Protein AF-A0AAV6CYY2-F1 (afdb_monomer_lite)

Radius of gyration: 15.47 Å; chains: 1; bounding box: 37×32×39 Å

Sequence (104 aa):
MNFSATKRWRGVPIVSLAIRLDRSAPPSPQRAVGVVAVGNVAVGVVAVGLVAIGPVSFGLVSIGIVAAGLVAFGLVAAGLVAAGVTAVGIVVLAGLHVAGVLVL

Structure (mmCIF, N/CA/C/O backbone):
data_AF-A0AAV6CYY2-F1
#
_entry.id   AF-A0AAV6CYY2-F1
#
loop_
_atom_site.group_PDB
_atom_site.id
_atom_site.type_symbol
_atom_site.label_atom_id
_atom_site.label_alt_id
_atom_site.label_comp_id
_atom_site.label_asym_id
_atom_site.label_entity_id
_atom_site.label_seq_id
_atom_site.pdbx_PDB_ins_code
_atom_site.Cartn_x
_atom_site.Cartn_y
_atom_site.Cartn_z
_atom_site.occupancy
_atom_site.B_iso_or_equiv
_atom_site.auth_seq_id
_atom_site.auth_comp_id
_atom_site.auth_asym_id
_atom_site.auth_atom_id
_atom_site.pdbx_PDB_model_num
ATOM 1 N N . MET A 1 1 ? -15.085 15.457 18.848 1.00 28.50 1 MET A N 1
ATOM 2 C CA . MET A 1 1 ? -16.055 14.327 18.899 1.00 28.50 1 MET A CA 1
ATOM 3 C C . MET A 1 1 ? -15.347 13.016 18.562 1.00 28.50 1 MET A C 1
ATOM 5 O O . MET A 1 1 ? -14.813 12.880 17.468 1.00 28.50 1 MET A O 1
ATOM 9 N N . ASN A 1 2 ? -15.300 12.078 19.513 1.00 29.42 2 ASN A N 1
ATOM 10 C CA . ASN A 1 2 ? -14.655 10.767 19.377 1.00 29.42 2 ASN A CA 1
ATOM 11 C C . ASN A 1 2 ? -15.723 9.728 18.983 1.00 29.42 2 ASN A C 1
ATOM 13 O O . ASN A 1 2 ? -16.497 9.299 19.835 1.00 29.42 2 ASN A O 1
ATOM 17 N N . PHE A 1 3 ? -15.786 9.324 17.713 1.00 36.47 3 PHE A N 1
ATOM 18 C CA . PHE A 1 3 ? -16.651 8.217 17.292 1.00 36.47 3 PHE A CA 1
ATOM 19 C C . PHE A 1 3 ? -15.856 6.913 17.346 1.00 36.47 3 PHE A C 1
ATOM 21 O O . PHE A 1 3 ? -15.206 6.531 16.382 1.00 36.47 3 PHE A O 1
ATOM 28 N N . SER A 1 4 ? -15.896 6.234 18.494 1.00 43.69 4 SER A N 1
ATOM 29 C CA . SER A 1 4 ? -15.314 4.898 18.656 1.00 43.69 4 SER A CA 1
ATOM 30 C C . SER A 1 4 ? -16.417 3.848 18.495 1.00 43.69 4 SER A C 1
ATOM 32 O O . SER A 1 4 ? -16.942 3.306 19.466 1.00 43.69 4 SER A O 1
ATOM 34 N N . ALA A 1 5 ? -16.841 3.601 17.253 1.00 43.03 5 ALA A N 1
ATOM 35 C CA . ALA A 1 5 ? -17.839 2.577 16.946 1.00 43.03 5 ALA A CA 1
ATOM 36 C C . ALA A 1 5 ? -17.161 1.197 16.881 1.00 43.03 5 ALA A C 1
ATOM 38 O O . ALA A 1 5 ? -16.781 0.719 15.815 1.00 43.03 5 ALA A O 1
ATOM 39 N N . THR A 1 6 ? -16.973 0.554 18.037 1.00 47.81 6 THR A N 1
ATOM 40 C CA . THR A 1 6 ? -16.398 -0.799 18.098 1.00 47.81 6 THR A CA 1
ATOM 41 C C . THR A 1 6 ? -17.510 -1.835 17.930 1.00 47.81 6 THR A C 1
ATOM 43 O O . THR A 1 6 ? -18.161 -2.217 18.903 1.00 47.81 6 THR A O 1
ATOM 46 N N . LY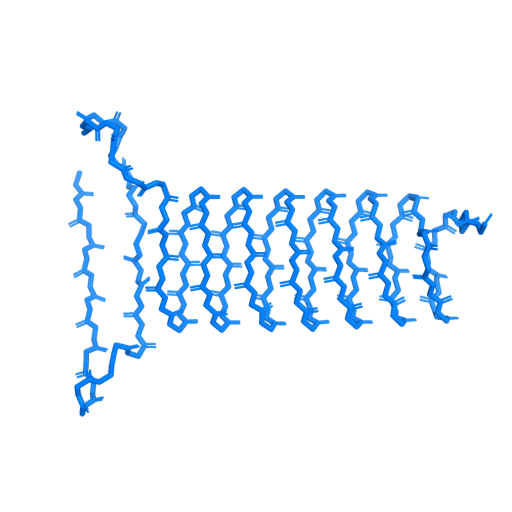S A 1 7 ? -17.736 -2.335 16.709 1.00 42.44 7 LYS A N 1
ATOM 47 C CA . LYS A 1 7 ? -18.632 -3.485 16.502 1.00 42.44 7 LYS A CA 1
ATOM 48 C C . LYS A 1 7 ? -17.856 -4.767 16.816 1.00 42.44 7 LYS A C 1
ATOM 50 O O . LYS A 1 7 ? -17.056 -5.243 16.010 1.00 42.44 7 LYS A O 1
ATOM 55 N N . ARG A 1 8 ? -18.043 -5.289 18.031 1.00 44.66 8 ARG A N 1
ATOM 56 C CA . ARG A 1 8 ? -17.469 -6.567 18.477 1.00 44.66 8 ARG A CA 1
ATOM 57 C C . ARG A 1 8 ? -18.423 -7.700 18.120 1.00 44.66 8 ARG A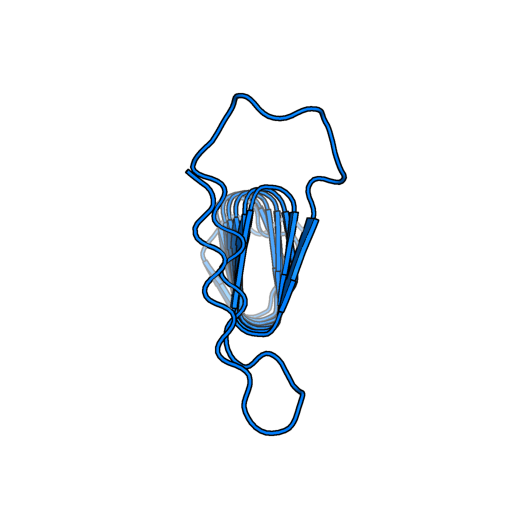 C 1
ATOM 59 O O . ARG A 1 8 ? -19.574 -7.686 18.540 1.00 44.66 8 ARG A O 1
ATOM 66 N N . TRP A 1 9 ? -17.942 -8.704 17.401 1.00 43.09 9 TRP A N 1
ATOM 67 C CA . TRP A 1 9 ? -18.629 -9.989 17.274 1.00 43.09 9 TRP A CA 1
ATOM 68 C C . TRP A 1 9 ? -17.683 -11.043 17.835 1.00 43.09 9 TRP A C 1
ATOM 70 O O . TRP A 1 9 ? -16.543 -11.156 17.392 1.00 43.09 9 TRP A O 1
ATOM 80 N N . ARG A 1 10 ? -18.130 -11.750 18.880 1.00 45.97 10 ARG A N 1
ATOM 81 C CA . ARG A 1 10 ? -17.369 -12.795 19.600 1.00 45.97 10 ARG A CA 1
ATOM 82 C C . ARG A 1 10 ? -16.055 -12.329 20.248 1.00 45.97 10 ARG A C 1
ATOM 84 O O . ARG A 1 10 ? -15.089 -13.075 20.300 1.00 45.97 10 ARG A O 1
ATOM 91 N N . GLY A 1 11 ? -16.016 -11.100 20.768 1.00 51.66 11 GLY A N 1
ATOM 92 C CA . GLY A 1 11 ? -14.863 -10.590 21.528 1.00 51.66 11 GLY A CA 1
ATOM 93 C C . GLY A 1 11 ? -13.717 -10.036 20.676 1.00 51.66 11 GLY A C 1
ATOM 94 O O . GLY A 1 11 ? -12.839 -9.369 21.217 1.00 51.66 11 GLY A O 1
ATOM 95 N N . VAL A 1 12 ? -13.775 -10.205 19.352 1.00 47.12 12 VAL A N 1
ATOM 96 C CA . VAL A 1 12 ? -12.825 -9.612 18.405 1.00 47.12 12 VAL A CA 1
ATOM 97 C C . VAL A 1 12 ? -13.434 -8.329 17.817 1.00 47.12 12 VAL A C 1
ATOM 99 O O . VAL A 1 12 ? -14.588 -8.347 17.368 1.00 47.12 12 VAL A O 1
ATOM 102 N N . PRO A 1 13 ? -12.724 -7.185 17.835 1.00 45.38 13 PRO A N 1
ATOM 103 C CA . PRO A 1 13 ? -13.184 -5.977 17.157 1.00 45.38 13 PRO A CA 1
ATOM 104 C C . PRO A 1 13 ? -13.128 -6.190 15.634 1.00 45.38 13 PRO A C 1
ATOM 106 O O . PRO A 1 13 ? -12.047 -6.234 15.056 1.00 45.38 13 PRO A O 1
ATOM 109 N N . ILE A 1 14 ? -14.289 -6.329 14.980 1.00 46.97 14 ILE A N 1
ATOM 110 C CA . ILE A 1 14 ? -14.389 -6.572 13.523 1.00 46.97 14 ILE A CA 1
ATOM 111 C C . ILE A 1 14 ? -14.116 -5.292 12.728 1.00 46.97 14 ILE A C 1
ATOM 113 O O . ILE A 1 14 ? -13.731 -5.335 11.569 1.00 46.97 14 ILE A O 1
ATOM 117 N N . VAL A 1 15 ? -14.361 -4.136 13.341 1.00 45.94 15 VAL A N 1
ATOM 118 C CA . VAL A 1 15 ? -14.190 -2.810 12.748 1.00 45.94 15 VAL A CA 1
ATOM 119 C C . VAL A 1 15 ? -13.715 -1.893 13.873 1.00 45.94 15 VAL A C 1
ATOM 121 O O . VAL A 1 15 ? -14.378 -1.801 14.907 1.00 45.94 15 VAL A O 1
ATOM 124 N N . SER A 1 16 ? -12.549 -1.265 13.700 1.00 49.62 16 SER A N 1
ATOM 125 C CA . SER A 1 16 ? -11.928 -0.365 14.680 1.00 49.62 16 SER A CA 1
ATOM 126 C C . SER A 1 16 ? -11.667 0.991 14.025 1.00 49.62 16 SER A C 1
ATOM 128 O O . SER A 1 16 ? -10.533 1.357 13.724 1.00 49.62 16 SER A O 1
ATOM 130 N N . LEU A 1 17 ? -12.730 1.758 13.761 1.00 51.56 17 LEU A N 1
ATOM 131 C CA . LEU A 1 17 ? -12.561 3.137 13.302 1.00 51.56 17 LEU A CA 1
ATOM 132 C C . LEU A 1 17 ? -12.027 3.991 14.459 1.00 51.56 17 LEU A C 1
ATOM 134 O O . LEU A 1 17 ? -12.789 4.532 15.252 1.00 51.56 17 LEU A O 1
ATOM 138 N N . ALA A 1 18 ? -10.710 4.147 14.534 1.00 52.84 18 ALA A N 1
ATOM 139 C CA . ALA A 1 18 ? -10.064 5.150 15.372 1.00 52.84 18 ALA A CA 1
ATOM 140 C C . ALA A 1 18 ? -9.921 6.489 14.618 1.00 52.84 18 ALA A C 1
ATOM 142 O O . ALA A 1 18 ? -8.874 7.128 14.668 1.00 52.84 18 ALA A O 1
ATOM 143 N N . ILE A 1 19 ? -10.973 6.937 13.916 1.00 47.03 19 ILE A N 1
ATOM 144 C CA . ILE A 1 19 ? -10.977 8.264 13.285 1.00 47.03 19 ILE A CA 1
ATOM 145 C C . ILE A 1 19 ? -11.163 9.311 14.389 1.00 47.03 19 ILE A C 1
ATOM 147 O O . ILE A 1 19 ? -12.285 9.634 14.782 1.00 47.03 19 ILE A O 1
ATOM 151 N N . ARG A 1 20 ? -10.064 9.870 14.907 1.00 42.12 20 ARG A N 1
ATOM 152 C CA . ARG A 1 20 ? -10.145 11.122 15.668 1.00 42.12 20 ARG A CA 1
ATOM 153 C C . ARG A 1 20 ? -10.316 12.284 14.691 1.00 42.12 20 ARG A C 1
ATOM 155 O O . ARG A 1 20 ? -9.364 12.673 14.028 1.00 42.12 20 ARG A O 1
ATOM 162 N N . LEU A 1 21 ? -11.510 12.874 14.662 1.00 42.38 21 LEU A N 1
ATOM 163 C CA . LEU A 1 21 ? -11.762 14.193 14.055 1.00 42.38 21 LEU A CA 1
ATOM 164 C C . LEU A 1 21 ? -11.470 15.352 15.032 1.00 42.38 21 LEU A C 1
ATOM 166 O O . LEU A 1 21 ? -11.779 16.502 14.741 1.00 42.38 21 LEU A O 1
ATOM 170 N N . ASP A 1 22 ? -10.911 15.058 16.210 1.00 37.66 22 ASP A N 1
ATOM 171 C CA . ASP A 1 22 ? -10.700 16.025 17.286 1.00 37.66 22 ASP A CA 1
ATOM 172 C C . ASP A 1 22 ? -9.205 16.298 17.507 1.00 37.66 22 ASP A C 1
ATOM 174 O O . ASP A 1 22 ? -8.471 15.437 17.999 1.00 37.66 22 ASP A O 1
ATOM 178 N N . ARG A 1 23 ? -8.768 17.500 17.111 1.00 45.59 23 ARG A N 1
ATOM 179 C CA . ARG A 1 23 ? -7.395 18.021 17.246 1.00 45.59 23 ARG A CA 1
ATOM 180 C C . ARG A 1 23 ? -7.063 18.527 18.661 1.00 45.59 23 ARG A C 1
ATOM 182 O O . ARG A 1 23 ? -5.941 18.975 18.866 1.00 45.59 23 ARG A O 1
ATOM 189 N N . SER A 1 24 ? -7.991 18.458 19.620 1.00 43.16 24 SER A N 1
ATOM 190 C CA . SER A 1 24 ? -7.883 19.173 20.904 1.00 43.16 24 SER A CA 1
ATOM 191 C C . SER A 1 24 ? -7.553 18.292 22.123 1.00 43.16 24 SER A C 1
ATOM 193 O O . SER A 1 24 ? -7.580 18.779 23.249 1.00 43.16 24 SER A O 1
ATOM 195 N N . ALA A 1 25 ? -7.241 17.003 21.941 1.00 45.00 25 ALA A N 1
ATOM 196 C CA . ALA A 1 25 ? -6.899 16.083 23.036 1.00 45.00 25 ALA A CA 1
ATOM 197 C C . ALA A 1 25 ? -5.369 15.921 23.219 1.00 45.00 25 ALA A C 1
ATOM 199 O O . ALA A 1 25 ? -4.638 15.953 22.227 1.00 45.00 25 ALA A O 1
ATOM 200 N N . PRO A 1 26 ? -4.872 15.701 24.457 1.00 40.56 26 PRO A N 1
ATOM 201 C CA . PRO A 1 26 ? -3.440 15.629 24.761 1.00 40.56 26 PRO A CA 1
ATOM 202 C C . PRO A 1 26 ? -2.717 14.510 23.982 1.00 40.56 26 PRO A C 1
ATOM 204 O O . PRO A 1 26 ? -3.341 13.489 23.655 1.00 40.56 26 PRO A O 1
ATOM 207 N N . PRO A 1 27 ? -1.406 14.676 23.695 1.00 44.69 27 PRO A N 1
ATOM 208 C CA . PRO A 1 27 ? -0.615 13.785 22.848 1.00 44.69 27 PRO A CA 1
ATOM 209 C C . PRO A 1 27 ? -0.487 12.403 23.499 1.00 44.69 27 PRO A C 1
ATOM 211 O O . PRO A 1 27 ? 0.393 12.133 24.306 1.00 44.69 27 PRO A O 1
ATOM 214 N N . SER A 1 28 ? -1.412 11.522 23.149 1.00 46.91 28 SER A N 1
ATOM 215 C CA . SER A 1 28 ? -1.434 10.101 23.497 1.00 46.91 28 SER A CA 1
ATOM 216 C C . SER A 1 28 ? -1.103 9.301 22.229 1.00 46.91 28 SER A C 1
ATOM 218 O O . SER A 1 28 ? -1.280 9.834 21.128 1.00 46.91 28 SER A O 1
ATOM 220 N N . PRO A 1 29 ? -0.554 8.075 22.341 1.00 49.41 29 PRO A N 1
ATOM 221 C CA . PRO A 1 29 ? 0.127 7.383 21.244 1.00 49.41 29 PRO A CA 1
ATOM 222 C C . PRO A 1 29 ? -0.709 7.392 19.960 1.00 49.41 29 PRO A C 1
ATOM 224 O O . PRO A 1 29 ? -1.863 6.970 19.960 1.00 49.41 29 PRO A O 1
ATOM 227 N N . GLN A 1 30 ? -0.114 7.894 18.871 1.00 61.78 30 GLN A N 1
ATOM 228 C CA . GLN A 1 30 ? -0.728 8.193 17.563 1.00 61.78 30 GLN A CA 1
ATOM 229 C C . GLN A 1 30 ? -1.186 6.944 16.776 1.00 61.78 30 GLN A C 1
ATOM 231 O O . GLN A 1 30 ? -1.171 6.947 15.546 1.00 61.78 30 GLN A O 1
ATOM 236 N N . ARG A 1 31 ? -1.544 5.855 17.463 1.00 67.06 31 ARG A N 1
ATOM 237 C CA . ARG A 1 31 ? -1.637 4.503 16.913 1.00 67.06 31 ARG A CA 1
ATOM 238 C C . ARG A 1 31 ? -3.070 3.964 16.943 1.00 67.06 31 ARG A C 1
ATOM 240 O O . ARG A 1 31 ? -3.627 3.725 18.010 1.00 67.06 31 ARG A O 1
ATOM 247 N N . ALA A 1 32 ? -3.634 3.727 15.764 1.00 68.56 32 ALA A N 1
ATOM 248 C CA . ALA A 1 32 ? -4.902 3.050 15.513 1.00 68.56 32 ALA A CA 1
ATOM 249 C C . ALA A 1 32 ? -4.653 1.564 15.206 1.00 68.56 32 ALA A C 1
ATOM 251 O O . ALA A 1 32 ? -3.829 1.253 14.347 1.00 68.56 32 ALA A O 1
ATOM 252 N N . VAL A 1 33 ? -5.355 0.644 15.882 1.00 70.62 33 VAL A N 1
ATOM 253 C CA . VAL A 1 33 ? -5.211 -0.808 15.657 1.00 70.62 33 VAL A CA 1
ATOM 254 C C . VAL A 1 33 ? -6.574 -1.493 15.520 1.00 70.62 33 VAL A C 1
ATOM 256 O O . VAL A 1 33 ? -7.464 -1.282 16.348 1.00 70.62 33 VAL A O 1
ATOM 259 N N . GLY A 1 34 ? -6.733 -2.340 14.501 1.00 66.69 34 GLY A N 1
ATOM 260 C CA . GLY A 1 34 ? -7.888 -3.232 14.317 1.00 66.69 34 GLY A CA 1
ATOM 261 C C . GLY A 1 34 ? -8.058 -3.692 12.868 1.00 66.69 34 GLY A C 1
ATOM 262 O O . GLY A 1 34 ? -7.199 -3.429 12.046 1.00 66.69 34 GLY A O 1
ATOM 263 N N . VAL A 1 35 ? -9.146 -4.388 12.523 1.00 68.12 35 VAL A N 1
ATOM 264 C CA . VAL A 1 35 ? -9.343 -4.913 11.150 1.00 68.12 35 VAL A CA 1
ATOM 265 C C . VAL A 1 35 ? -9.364 -3.791 10.110 1.00 68.12 35 VAL A C 1
ATOM 267 O O . VAL A 1 35 ? -8.662 -3.870 9.113 1.00 68.12 35 VAL A O 1
ATOM 270 N N . VAL A 1 36 ? -10.114 -2.724 10.366 1.00 75.50 36 VAL A N 1
ATOM 271 C CA . VAL A 1 36 ? -10.037 -1.471 9.606 1.00 75.50 36 VAL A CA 1
ATOM 272 C C . VAL A 1 36 ? -9.496 -0.429 10.567 1.00 75.50 36 VAL A C 1
ATOM 274 O O . VAL A 1 36 ? -10.115 -0.254 11.612 1.00 75.50 36 VAL A O 1
ATOM 277 N N . ALA A 1 37 ? -8.367 0.207 10.256 1.00 74.25 37 ALA A N 1
ATOM 278 C CA . ALA A 1 37 ? -7.686 1.182 11.103 1.00 74.25 37 ALA A CA 1
ATOM 279 C C . ALA A 1 37 ? -7.436 2.480 10.325 1.00 74.25 37 ALA A C 1
ATOM 281 O O . ALA A 1 37 ? -6.917 2.447 9.213 1.00 74.25 37 ALA A O 1
ATOM 282 N N . VAL A 1 38 ? -7.778 3.626 10.916 1.00 78.56 38 VAL A N 1
ATOM 283 C CA . VAL A 1 38 ? -7.565 4.945 10.302 1.00 78.56 38 VAL A CA 1
ATOM 284 C C . VAL A 1 38 ? -6.943 5.888 11.331 1.00 78.56 38 VAL A C 1
ATOM 286 O O . VAL A 1 38 ? -7.477 6.000 12.429 1.00 78.56 38 VAL A O 1
ATOM 289 N N . GLY A 1 39 ? -5.828 6.548 11.011 1.00 76.56 39 GLY A N 1
ATOM 290 C CA . GLY A 1 39 ? -5.133 7.475 11.920 1.00 76.56 39 GLY A CA 1
ATOM 291 C C . GLY A 1 39 ? -3.699 7.789 11.479 1.00 76.56 39 GLY A C 1
ATOM 292 O O . GLY A 1 39 ? -3.249 7.266 10.473 1.00 76.56 39 GLY A O 1
ATOM 293 N N . ASN A 1 40 ? -2.950 8.618 12.220 1.00 82.50 40 ASN A N 1
ATOM 294 C CA . ASN A 1 40 ? -1.554 8.940 11.865 1.00 82.50 40 ASN A CA 1
ATOM 295 C C . ASN A 1 40 ? -0.693 7.678 11.697 1.00 82.50 40 ASN A C 1
ATOM 297 O O . ASN A 1 40 ? -0.004 7.542 10.692 1.00 82.50 40 ASN A O 1
ATOM 301 N N . VAL A 1 41 ? -0.772 6.747 12.648 1.00 83.19 41 VAL A N 1
ATOM 302 C CA . VAL A 1 41 ? -0.186 5.409 12.541 1.00 83.19 41 VAL A CA 1
ATOM 303 C C . VAL A 1 41 ? -1.324 4.395 12.594 1.00 83.19 41 VAL A C 1
ATOM 305 O O . VAL A 1 41 ? -1.947 4.231 13.638 1.00 83.19 41 VAL A O 1
ATOM 308 N N . ALA A 1 42 ? -1.618 3.718 11.490 1.00 82.00 42 ALA A N 1
ATOM 309 C CA . ALA A 1 42 ? -2.692 2.736 11.377 1.00 82.00 42 ALA A CA 1
ATOM 310 C C . ALA A 1 42 ? -2.121 1.327 11.173 1.00 82.00 42 ALA A C 1
ATOM 312 O O . ALA A 1 42 ? -1.301 1.108 10.286 1.00 82.00 42 ALA A O 1
ATOM 313 N N . VAL A 1 43 ? -2.560 0.364 11.986 1.00 83.00 43 VAL A N 1
ATOM 314 C CA . VAL A 1 43 ? -2.165 -1.047 11.879 1.00 83.00 43 VAL A CA 1
ATOM 315 C C . VAL A 1 43 ? -3.409 -1.925 11.814 1.00 83.00 43 VAL A C 1
ATOM 317 O O . VAL A 1 43 ? -4.187 -1.977 12.769 1.00 83.00 43 VAL A O 1
ATOM 320 N N . GLY A 1 44 ? -3.610 -2.627 10.703 1.00 80.19 44 GLY A N 1
ATOM 321 C CA . GLY A 1 44 ? -4.832 -3.395 10.494 1.00 80.19 44 GLY A CA 1
ATOM 322 C C . GLY A 1 44 ? -4.843 -4.283 9.265 1.00 80.19 44 GLY A C 1
ATOM 323 O O . GLY A 1 44 ? -3.826 -4.435 8.609 1.00 80.19 44 GLY A O 1
ATOM 324 N N . VAL A 1 45 ? -5.996 -4.880 8.947 1.00 82.06 45 VAL A N 1
ATOM 325 C CA . VAL A 1 45 ? -6.200 -5.563 7.653 1.00 82.06 45 VAL A CA 1
ATOM 326 C C . VAL A 1 45 ? -6.305 -4.514 6.541 1.00 82.06 45 VAL A C 1
ATOM 328 O O . VAL A 1 45 ? -5.651 -4.624 5.508 1.00 82.06 45 VAL A O 1
ATOM 331 N N . VAL A 1 46 ? -7.083 -3.463 6.795 1.00 84.12 46 VAL A N 1
ATOM 332 C CA . VAL A 1 46 ?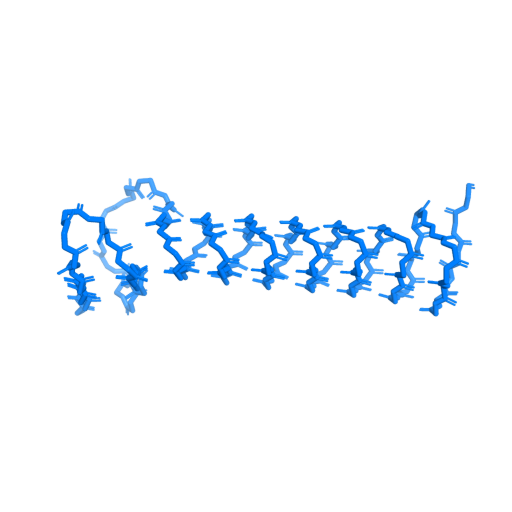 -7.192 -2.262 5.966 1.00 84.12 46 VAL A CA 1
ATOM 333 C C . VAL A 1 46 ? -6.726 -1.074 6.802 1.00 84.12 46 VAL A C 1
ATOM 335 O O . VAL A 1 46 ? -7.391 -0.708 7.771 1.00 84.12 46 VAL A O 1
ATOM 338 N N . ALA A 1 47 ? -5.584 -0.487 6.461 1.00 84.81 47 ALA A N 1
ATOM 339 C CA . ALA A 1 47 ? -4.982 0.624 7.192 1.00 84.81 47 ALA A CA 1
ATOM 340 C C . ALA A 1 47 ? -4.943 1.898 6.334 1.00 84.81 47 ALA A C 1
ATOM 342 O O . ALA A 1 47 ? -4.503 1.857 5.187 1.00 84.81 47 ALA A O 1
ATOM 343 N N . VAL A 1 48 ? -5.378 3.033 6.889 1.00 86.19 48 VAL A N 1
ATOM 344 C CA . VAL A 1 48 ? -5.317 4.348 6.227 1.00 86.19 48 VAL A CA 1
ATOM 345 C C . VAL A 1 48 ? -4.676 5.377 7.158 1.00 86.19 48 VAL A C 1
ATOM 347 O O . VAL A 1 48 ? -5.196 5.637 8.243 1.00 86.19 48 VAL A O 1
ATOM 350 N N . GLY A 1 49 ? -3.555 5.983 6.771 1.00 87.31 49 GLY A N 1
ATOM 351 C CA . GLY A 1 49 ? -2.830 6.872 7.680 1.00 87.31 49 GLY A CA 1
ATOM 352 C C . GLY A 1 49 ? -1.636 7.611 7.102 1.00 87.31 49 GLY A C 1
ATOM 353 O O . GLY A 1 49 ? -1.392 7.554 5.910 1.00 87.31 49 GLY A O 1
ATOM 354 N N . LEU A 1 50 ? -0.853 8.301 7.939 1.00 87.38 50 LEU A N 1
ATOM 355 C CA . LEU A 1 50 ? 0.480 8.746 7.502 1.00 87.38 50 LEU A CA 1
ATOM 356 C C . LEU A 1 50 ? 1.406 7.535 7.380 1.00 87.38 50 LEU A C 1
ATOM 358 O O . LEU A 1 50 ? 2.113 7.401 6.390 1.00 87.38 50 LEU A O 1
ATOM 362 N N . VAL A 1 51 ? 1.347 6.636 8.360 1.00 89.88 51 VAL A N 1
ATOM 363 C CA . VAL A 1 51 ? 2.018 5.338 8.359 1.00 89.88 51 VAL A CA 1
ATOM 364 C C . VAL A 1 51 ? 0.947 4.258 8.450 1.00 89.88 51 VAL A C 1
ATOM 366 O O . VAL A 1 51 ? 0.257 4.162 9.464 1.00 89.88 51 VAL A O 1
ATOM 369 N N . ALA A 1 52 ? 0.795 3.457 7.402 1.00 89.62 52 ALA A N 1
ATOM 370 C CA . ALA A 1 52 ? -0.196 2.391 7.308 1.00 89.62 52 ALA A CA 1
ATOM 371 C C . ALA A 1 52 ? 0.496 1.029 7.166 1.00 89.62 52 ALA A C 1
ATOM 373 O O . ALA A 1 52 ? 1.334 0.836 6.285 1.00 89.62 52 ALA A O 1
ATOM 374 N N . ILE A 1 53 ? 0.154 0.089 8.049 1.00 89.56 53 ILE A N 1
ATOM 375 C CA . ILE A 1 53 ? 0.706 -1.269 8.060 1.00 89.56 53 ILE A CA 1
ATOM 376 C C . ILE A 1 53 ? -0.442 -2.274 8.036 1.00 89.56 53 ILE A C 1
ATOM 378 O O . ILE A 1 53 ? -1.281 -2.297 8.940 1.00 89.56 53 ILE A O 1
ATOM 382 N N . GLY A 1 54 ? -0.451 -3.134 7.025 1.00 90.31 54 GLY A N 1
ATOM 383 C CA . GLY A 1 54 ? -1.539 -4.072 6.792 1.00 90.31 54 GLY A CA 1
ATOM 384 C C . GLY A 1 54 ? -1.539 -4.643 5.381 1.00 90.31 54 GLY A C 1
ATOM 385 O O . GLY A 1 54 ? -0.962 -4.027 4.492 1.00 90.31 54 GLY A O 1
ATOM 386 N N . PRO A 1 55 ? -2.203 -5.786 5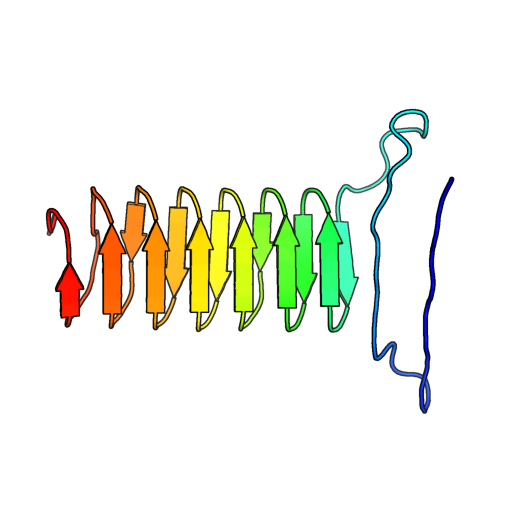.125 1.00 89.81 55 PRO A N 1
ATOM 387 C CA . PRO A 1 55 ? -2.301 -6.364 3.790 1.00 89.81 55 PRO A CA 1
ATOM 388 C C . PRO A 1 55 ? -2.866 -5.379 2.762 1.00 89.81 55 PRO A C 1
ATOM 390 O O . PRO A 1 55 ? -2.427 -5.424 1.618 1.00 89.81 55 PRO A O 1
ATOM 393 N N . VAL A 1 56 ? -3.754 -4.464 3.163 1.00 92.00 56 VAL A N 1
ATOM 394 C CA . VAL A 1 56 ? -4.176 -3.318 2.352 1.00 92.00 56 VAL A CA 1
ATOM 395 C C . VAL A 1 56 ? -3.855 -2.027 3.106 1.00 92.00 56 VAL A C 1
ATOM 397 O O . VAL A 1 56 ? -4.441 -1.764 4.156 1.00 92.00 56 VAL A O 1
ATOM 400 N N . SER A 1 57 ? -2.936 -1.219 2.577 1.00 92.06 57 SER A N 1
ATOM 401 C CA . SER A 1 57 ? -2.426 -0.017 3.249 1.00 92.06 57 SER A CA 1
ATOM 402 C C . SER A 1 57 ? -2.423 1.210 2.338 1.00 92.06 57 SER A C 1
ATOM 404 O O . SER A 1 57 ? -1.890 1.165 1.230 1.00 92.06 57 SER A O 1
ATOM 406 N N . PHE A 1 58 ? -2.966 2.323 2.835 1.00 91.81 58 PHE A N 1
ATOM 407 C CA . PHE A 1 58 ? -3.011 3.616 2.150 1.00 91.81 58 PHE A CA 1
ATOM 408 C C . PHE A 1 58 ? -2.429 4.721 3.037 1.00 91.81 58 PHE A C 1
ATOM 410 O O . PHE A 1 58 ? -2.889 4.917 4.162 1.00 91.81 58 PHE A O 1
ATOM 417 N N . GLY A 1 59 ? -1.452 5.482 2.547 1.00 91.75 59 GLY A N 1
ATOM 418 C CA . GLY A 1 59 ? -0.821 6.504 3.376 1.00 91.75 59 GLY A CA 1
ATOM 419 C C . GLY A 1 59 ? 0.364 7.235 2.774 1.00 91.75 59 GLY A C 1
ATOM 420 O O . GLY A 1 59 ? 0.588 7.160 1.577 1.00 91.75 59 GLY A O 1
ATOM 421 N N . LEU A 1 60 ? 1.137 7.969 3.582 1.00 92.19 60 LEU A N 1
ATOM 422 C CA . LEU A 1 60 ? 2.431 8.485 3.111 1.00 92.19 60 LEU A CA 1
ATOM 423 C C . LEU A 1 60 ? 3.455 7.356 3.047 1.00 92.19 60 LEU A C 1
ATOM 425 O O . LEU A 1 60 ? 4.152 7.228 2.049 1.00 92.19 60 LEU A O 1
ATOM 429 N N . VAL A 1 61 ? 3.511 6.532 4.090 1.00 94.56 61 VAL A N 1
ATOM 430 C CA . VAL A 1 61 ? 4.318 5.317 4.163 1.00 94.56 61 VAL A CA 1
ATOM 431 C C . VAL A 1 61 ? 3.370 4.138 4.327 1.00 94.56 61 VAL A C 1
ATOM 433 O O . VAL A 1 61 ? 2.674 4.037 5.338 1.00 94.56 61 VAL A O 1
ATOM 436 N N . SER A 1 62 ? 3.351 3.249 3.343 1.00 94.69 62 SER A N 1
ATOM 437 C CA . SER A 1 62 ? 2.437 2.108 3.291 1.00 94.69 62 SER A CA 1
ATOM 438 C C . SER A 1 62 ? 3.213 0.807 3.166 1.00 94.69 62 SER A C 1
ATOM 440 O O . SER A 1 62 ? 4.050 0.671 2.275 1.00 94.69 62 SER A O 1
ATOM 442 N N . ILE A 1 63 ? 2.918 -0.161 4.034 1.00 93.75 63 ILE A N 1
ATOM 443 C CA . ILE A 1 63 ? 3.538 -1.491 4.023 1.00 93.75 63 ILE A CA 1
ATOM 444 C C . ILE A 1 63 ? 2.438 -2.550 4.004 1.00 93.75 63 ILE A C 1
ATOM 446 O O . ILE A 1 63 ? 1.639 -2.626 4.941 1.00 93.75 63 ILE A O 1
ATOM 450 N N . GLY A 1 64 ? 2.399 -3.379 2.959 1.00 93.12 64 GLY A N 1
ATOM 451 C CA . GLY A 1 64 ? 1.321 -4.349 2.781 1.00 93.12 64 GLY A CA 1
ATOM 452 C C . GLY A 1 64 ? 1.484 -5.332 1.635 1.00 93.12 64 GLY A C 1
ATOM 453 O O . GLY A 1 64 ? 2.531 -5.417 1.018 1.00 93.12 64 GLY A O 1
ATOM 454 N N . ILE A 1 65 ? 0.427 -6.086 1.332 1.00 94.38 65 ILE A N 1
ATOM 455 C CA . ILE A 1 65 ? 0.347 -6.847 0.075 1.00 94.38 65 ILE A CA 1
ATOM 456 C C . ILE A 1 65 ? -0.010 -5.871 -1.042 1.00 94.38 65 ILE A C 1
ATOM 458 O O . ILE A 1 65 ? 0.649 -5.855 -2.075 1.00 94.38 65 ILE A O 1
ATOM 462 N N . VAL A 1 66 ? -1.014 -5.032 -0.794 1.00 95.19 66 VAL A N 1
ATOM 463 C CA . VAL A 1 66 ? -1.396 -3.889 -1.613 1.00 95.19 66 VAL A CA 1
ATOM 464 C C . VAL A 1 66 ? -1.086 -2.629 -0.816 1.00 95.19 66 VAL A C 1
ATOM 466 O O . VAL A 1 66 ? -1.696 -2.375 0.225 1.00 95.19 66 VAL A O 1
ATOM 469 N N . ALA A 1 67 ? -0.121 -1.854 -1.289 1.00 94.94 67 ALA A N 1
ATOM 470 C CA . ALA A 1 67 ? 0.325 -0.629 -0.649 1.00 94.94 67 ALA A CA 1
ATOM 471 C C . ALA A 1 67 ? 0.223 0.537 -1.631 1.00 94.94 67 ALA A C 1
ATOM 473 O O . ALA A 1 67 ? 0.727 0.458 -2.748 1.00 94.94 67 ALA A O 1
ATOM 474 N N . ALA A 1 68 ? -0.392 1.635 -1.203 1.00 94.44 68 ALA A N 1
ATOM 475 C CA . ALA A 1 68 ? -0.423 2.870 -1.973 1.00 94.44 68 ALA A CA 1
ATOM 476 C C . ALA A 1 68 ? -0.009 4.061 -1.107 1.00 94.44 68 ALA A C 1
ATOM 478 O O . ALA A 1 68 ? -0.478 4.205 0.027 1.00 94.44 68 ALA A O 1
ATOM 479 N N . GLY A 1 69 ? 0.880 4.909 -1.620 1.00 93.56 69 GLY A N 1
ATOM 480 C CA . GLY A 1 69 ? 1.352 6.062 -0.869 1.00 93.56 69 GLY A CA 1
ATOM 481 C C . GLY A 1 69 ? 2.453 6.881 -1.511 1.00 93.56 69 GLY A C 1
ATOM 482 O O . GLY A 1 69 ? 2.719 6.754 -2.695 1.00 93.56 69 GLY A O 1
ATOM 483 N N . LEU A 1 70 ? 3.116 7.740 -0.736 1.00 94.56 70 LEU A N 1
ATOM 484 C CA . LEU A 1 70 ? 4.340 8.392 -1.211 1.00 94.56 70 LEU A CA 1
ATOM 485 C C . LEU A 1 70 ? 5.473 7.362 -1.290 1.00 94.56 70 LEU A C 1
ATOM 487 O O . LEU A 1 70 ? 6.179 7.289 -2.287 1.00 94.56 70 LEU A O 1
ATOM 491 N N . VAL A 1 71 ? 5.594 6.545 -0.249 1.00 95.62 71 VAL A N 1
ATOM 492 C CA . VAL A 1 71 ? 6.512 5.420 -0.141 1.00 95.62 71 VAL A CA 1
ATOM 493 C C . VAL A 1 71 ? 5.678 4.163 0.087 1.00 95.62 71 VAL A C 1
ATOM 495 O O . VAL A 1 71 ? 4.999 4.040 1.108 1.00 95.62 71 VAL A O 1
ATOM 498 N N . ALA A 1 72 ? 5.707 3.237 -0.865 1.00 95.19 72 ALA A N 1
ATOM 499 C CA . ALA A 1 72 ? 4.906 2.020 -0.836 1.00 95.19 72 ALA A CA 1
ATOM 500 C C . ALA A 1 72 ? 5.788 0.770 -0.930 1.00 95.19 72 ALA A C 1
ATOM 502 O O . ALA A 1 72 ? 6.571 0.617 -1.867 1.00 95.19 72 ALA A O 1
ATOM 503 N N . PHE A 1 73 ? 5.610 -0.149 0.017 1.00 94.19 73 PHE A N 1
ATOM 504 C CA . PHE A 1 73 ? 6.256 -1.458 0.034 1.00 94.19 73 PHE A CA 1
ATOM 505 C C . PHE A 1 73 ? 5.201 -2.558 0.028 1.00 94.19 73 PHE A C 1
ATOM 507 O O . PHE A 1 73 ? 4.359 -2.616 0.928 1.00 94.19 73 PHE A O 1
ATOM 514 N N . GLY A 1 74 ? 5.256 -3.452 -0.958 1.00 93.12 74 GLY A N 1
ATOM 515 C CA . GLY A 1 74 ? 4.351 -4.590 -0.986 1.00 93.12 74 GLY A CA 1
ATOM 516 C C . GLY A 1 74 ? 4.495 -5.522 -2.169 1.00 93.12 74 GLY A C 1
ATOM 517 O O . GLY A 1 74 ? 5.475 -5.468 -2.890 1.00 93.12 74 GLY A O 1
ATOM 518 N N . LEU A 1 75 ? 3.525 -6.411 -2.376 1.00 93.31 75 LEU A N 1
ATOM 519 C CA . LEU A 1 75 ? 3.488 -7.236 -3.587 1.00 93.31 75 LEU A CA 1
ATOM 520 C C . LEU A 1 75 ? 2.999 -6.405 -4.777 1.00 93.31 75 LEU A C 1
ATOM 522 O O . LEU A 1 75 ? 3.570 -6.480 -5.862 1.00 93.31 75 LEU A O 1
ATOM 526 N N . VAL A 1 76 ? 1.985 -5.577 -4.532 1.00 95.25 76 VAL A N 1
ATOM 527 C CA . VAL A 1 76 ? 1.503 -4.512 -5.405 1.00 95.25 76 VAL A CA 1
ATOM 528 C C . VAL A 1 76 ? 1.738 -3.189 -4.681 1.00 95.25 76 VAL A C 1
ATOM 530 O O . VAL A 1 76 ? 1.100 -2.913 -3.665 1.00 95.25 76 VAL A O 1
ATOM 533 N N . ALA A 1 77 ? 2.664 -2.382 -5.184 1.00 94.38 77 ALA A N 1
ATOM 534 C CA . ALA A 1 77 ? 3.040 -1.103 -4.597 1.00 94.38 77 ALA A CA 1
ATOM 535 C C . ALA A 1 77 ? 2.790 0.036 -5.591 1.00 94.38 77 ALA A C 1
ATOM 537 O O . ALA A 1 77 ? 3.230 -0.032 -6.735 1.00 94.38 77 ALA A O 1
ATOM 538 N N . ALA A 1 78 ? 2.107 1.092 -5.156 1.00 94.50 78 ALA A N 1
ATOM 539 C CA . ALA A 1 78 ? 1.870 2.289 -5.955 1.00 94.50 78 ALA A CA 1
ATOM 540 C C . ALA A 1 78 ? 2.311 3.538 -5.186 1.00 94.50 78 ALA A C 1
ATOM 542 O O . ALA A 1 78 ? 1.782 3.821 -4.112 1.00 94.50 78 ALA A O 1
ATOM 543 N N . GLY A 1 79 ? 3.256 4.310 -5.715 1.00 93.06 79 GLY A N 1
ATOM 544 C CA . GLY A 1 79 ? 3.673 5.534 -5.044 1.00 93.06 79 GLY A CA 1
ATOM 545 C C . GLY A 1 79 ? 4.724 6.363 -5.748 1.00 93.06 79 GLY A C 1
ATOM 546 O O . GLY A 1 79 ? 5.108 6.069 -6.867 1.00 93.06 79 GLY A O 1
ATOM 547 N N . LEU A 1 80 ? 5.208 7.423 -5.100 1.00 93.81 80 LEU A N 1
ATOM 548 C CA . LEU A 1 80 ? 6.362 8.161 -5.623 1.00 93.81 80 LEU A CA 1
ATOM 549 C C . LEU A 1 80 ? 7.594 7.251 -5.626 1.00 93.81 80 LEU A C 1
ATOM 551 O O . LEU A 1 80 ? 8.286 7.155 -6.635 1.00 93.81 80 LEU A O 1
ATOM 555 N N . VAL A 1 81 ? 7.812 6.575 -4.499 1.00 94.81 81 VAL A N 1
ATOM 556 C CA . VAL A 1 81 ? 8.801 5.523 -4.300 1.00 94.81 81 VAL A CA 1
ATOM 557 C C . VAL A 1 81 ? 8.049 4.219 -4.061 1.00 94.81 81 VAL A C 1
ATOM 559 O O . VAL A 1 81 ? 7.279 4.117 -3.105 1.00 94.81 81 VAL A O 1
ATOM 562 N N . ALA A 1 82 ? 8.254 3.223 -4.916 1.00 93.19 82 ALA A N 1
ATOM 563 C CA . ALA A 1 82 ? 7.582 1.934 -4.810 1.00 93.19 82 ALA A CA 1
ATOM 564 C C . ALA A 1 82 ? 8.582 0.772 -4.840 1.00 93.19 82 ALA A C 1
ATOM 566 O O . ALA A 1 82 ? 9.568 0.792 -5.575 1.00 93.19 82 ALA A O 1
ATOM 567 N N . ALA A 1 83 ? 8.313 -0.264 -4.053 1.00 92.75 83 ALA A N 1
ATOM 568 C CA . ALA A 1 83 ? 9.049 -1.519 -4.105 1.00 92.75 83 ALA A CA 1
ATOM 569 C C . ALA A 1 83 ? 8.084 -2.695 -3.951 1.00 92.75 83 ALA A C 1
ATOM 571 O O . ALA A 1 83 ? 7.319 -2.766 -2.984 1.00 92.75 83 ALA A O 1
ATOM 572 N N . GLY A 1 84 ? 8.123 -3.612 -4.912 1.00 91.81 84 GLY A N 1
ATOM 573 C CA . GLY A 1 84 ? 7.232 -4.756 -4.947 1.00 91.81 84 GLY A CA 1
ATOM 574 C C . GLY A 1 84 ? 7.261 -5.532 -6.246 1.00 91.81 84 GLY A C 1
ATOM 575 O O . GLY A 1 84 ? 7.778 -5.051 -7.240 1.00 91.81 84 GLY A O 1
ATOM 576 N N . VAL A 1 85 ? 6.668 -6.728 -6.264 1.00 93.75 85 VAL A N 1
ATOM 577 C CA . VAL A 1 85 ? 6.608 -7.564 -7.481 1.00 93.75 85 VAL A CA 1
ATOM 578 C C . VAL A 1 85 ? 5.970 -6.793 -8.636 1.00 93.75 85 VAL A C 1
ATOM 580 O O . VAL A 1 85 ? 6.508 -6.793 -9.739 1.00 93.75 85 VAL A O 1
ATOM 583 N N . THR A 1 86 ? 4.856 -6.112 -8.365 1.00 94.56 86 THR A N 1
ATOM 584 C CA . THR A 1 86 ? 4.243 -5.125 -9.255 1.00 94.56 86 THR A CA 1
ATOM 585 C C . THR A 1 86 ? 4.381 -3.752 -8.614 1.00 94.56 86 THR A C 1
ATOM 587 O O . THR A 1 86 ? 3.769 -3.491 -7.579 1.00 94.56 86 THR A O 1
ATOM 590 N N . ALA A 1 87 ? 5.183 -2.877 -9.207 1.00 92.69 87 ALA A N 1
ATOM 591 C CA . ALA A 1 87 ? 5.472 -1.558 -8.667 1.00 92.69 87 ALA A CA 1
ATOM 592 C C . ALA A 1 87 ? 5.149 -0.467 -9.692 1.00 92.69 87 ALA A C 1
ATOM 594 O O . ALA A 1 87 ? 5.620 -0.487 -10.830 1.00 92.69 87 ALA A O 1
ATOM 595 N N . VAL A 1 88 ? 4.347 0.503 -9.271 1.00 93.56 88 VAL A N 1
ATOM 596 C CA . VAL A 1 88 ? 3.991 1.682 -10.057 1.00 93.56 88 VAL A CA 1
ATOM 597 C C . VAL A 1 88 ? 4.506 2.901 -9.318 1.00 93.56 88 VAL A C 1
ATOM 599 O O . VAL A 1 88 ? 4.128 3.134 -8.170 1.00 93.56 88 VAL A O 1
ATOM 602 N N . GLY A 1 89 ? 5.359 3.691 -9.955 1.00 91.56 89 GLY A N 1
ATOM 603 C CA . GLY A 1 89 ? 5.851 4.897 -9.316 1.00 91.56 89 GLY A CA 1
ATOM 604 C C . GLY A 1 89 ? 6.831 5.705 -10.126 1.00 91.56 89 GLY A C 1
ATOM 605 O O . GLY A 1 89 ? 7.209 5.320 -11.223 1.00 91.56 89 GLY A O 1
ATOM 606 N N . ILE A 1 90 ? 7.249 6.849 -9.589 1.00 93.31 90 ILE A N 1
ATOM 607 C CA . ILE A 1 90 ? 8.302 7.630 -10.244 1.00 93.31 90 ILE A CA 1
ATOM 608 C C . ILE A 1 90 ? 9.630 6.905 -10.069 1.00 93.31 90 ILE A C 1
ATOM 610 O O . ILE A 1 90 ? 10.315 6.667 -11.052 1.00 93.31 90 ILE A O 1
ATOM 614 N N . VAL A 1 91 ? 9.944 6.510 -8.837 1.00 94.44 91 VAL A N 1
ATOM 615 C CA . VAL A 1 91 ? 11.136 5.752 -8.468 1.00 94.44 91 VAL A CA 1
ATOM 616 C C . VAL A 1 91 ? 10.703 4.364 -8.019 1.00 94.44 91 VAL A C 1
ATOM 618 O O . VAL A 1 91 ? 9.993 4.214 -7.025 1.00 94.44 91 VAL A O 1
ATOM 621 N N . VAL A 1 92 ? 11.145 3.335 -8.729 1.00 92.25 92 VAL A N 1
ATOM 622 C CA . VAL A 1 92 ? 10.917 1.944 -8.340 1.00 92.25 92 VAL A CA 1
ATOM 623 C C . VAL A 1 92 ? 12.233 1.330 -7.901 1.00 92.25 92 VAL A C 1
ATOM 625 O O . VAL A 1 92 ? 13.175 1.298 -8.681 1.00 92.25 92 VAL A O 1
ATOM 628 N N . LEU A 1 93 ? 12.295 0.863 -6.654 1.00 91.19 93 LEU A N 1
ATOM 629 C CA . LEU A 1 93 ? 13.519 0.307 -6.057 1.00 91.19 93 LEU A CA 1
ATOM 630 C C . LEU A 1 93 ? 13.685 -1.189 -6.337 1.00 91.19 93 LEU A C 1
ATOM 632 O O . LEU A 1 93 ? 14.789 -1.716 -6.329 1.00 91.19 93 LEU A O 1
ATOM 636 N N . ALA A 1 94 ? 12.573 -1.897 -6.523 1.00 86.81 94 ALA A N 1
ATOM 637 C CA . ALA A 1 94 ? 12.567 -3.320 -6.826 1.00 86.81 94 ALA A CA 1
ATOM 638 C C . ALA A 1 94 ? 11.216 -3.702 -7.427 1.00 86.81 94 ALA A C 1
ATOM 640 O O . ALA A 1 94 ? 10.180 -3.323 -6.877 1.00 86.81 94 ALA A O 1
ATOM 641 N N . GLY A 1 95 ? 11.225 -4.473 -8.514 1.00 87.12 95 GLY A N 1
ATOM 642 C CA . GLY A 1 95 ? 10.018 -5.094 -9.043 1.00 87.12 95 GLY A CA 1
ATOM 643 C C . GLY A 1 95 ? 10.214 -5.876 -10.329 1.00 87.12 95 GLY A C 1
ATOM 644 O O . GLY A 1 95 ? 11.171 -5.653 -11.063 1.00 87.12 95 GLY A O 1
ATOM 645 N N . LEU A 1 96 ? 9.300 -6.817 -10.571 1.00 88.50 96 LEU A N 1
ATOM 646 C CA . LEU A 1 96 ? 9.262 -7.631 -11.786 1.00 88.50 96 LEU A CA 1
ATOM 647 C C . LEU A 1 96 ? 8.414 -6.953 -12.868 1.00 88.50 96 LEU A C 1
ATOM 649 O O . LEU A 1 96 ? 8.801 -6.900 -14.031 1.00 88.50 96 LEU A O 1
ATOM 653 N N . HIS A 1 97 ? 7.266 -6.406 -12.469 1.00 89.88 97 HIS A N 1
ATOM 654 C CA . HIS A 1 97 ? 6.379 -5.616 -13.311 1.00 89.88 97 HIS A CA 1
ATOM 655 C C . HIS A 1 97 ? 6.441 -4.162 -12.862 1.00 89.88 97 HIS A C 1
ATOM 657 O O . HIS A 1 97 ? 5.924 -3.812 -11.801 1.00 89.88 97 HIS A O 1
ATOM 663 N N . VAL A 1 98 ? 7.097 -3.324 -13.662 1.00 91.19 98 VAL A N 1
ATOM 664 C CA . VAL A 1 98 ? 7.395 -1.938 -13.299 1.00 91.19 98 VAL A CA 1
ATOM 665 C C . VAL A 1 98 ? 6.733 -0.976 -14.274 1.00 91.19 98 VAL A C 1
ATOM 667 O O . VAL A 1 98 ? 6.917 -1.083 -15.484 1.00 91.19 98 VAL A O 1
ATOM 670 N N . ALA A 1 99 ? 5.992 -0.010 -13.735 1.00 90.56 99 ALA A N 1
ATOM 671 C CA . ALA A 1 99 ? 5.528 1.164 -14.463 1.00 90.56 99 ALA A CA 1
ATOM 672 C C . ALA A 1 99 ? 6.116 2.411 -13.791 1.00 90.56 99 ALA A C 1
ATOM 674 O O . ALA A 1 99 ? 5.565 2.911 -12.809 1.00 90.56 99 ALA A O 1
ATOM 675 N N . GLY A 1 100 ? 7.276 2.861 -14.274 1.00 87.75 100 GLY A N 1
ATOM 676 C CA . GLY A 1 100 ? 8.063 3.899 -13.612 1.00 87.75 100 GLY A CA 1
ATOM 677 C C . GLY A 1 100 ? 9.517 3.966 -14.056 1.00 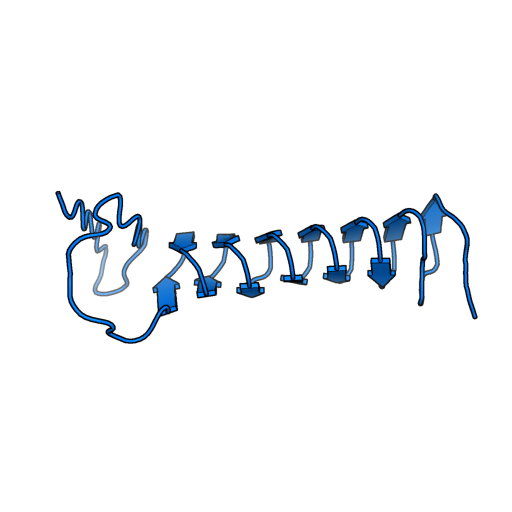87.75 100 GLY A C 1
ATOM 678 O O . GLY A 1 100 ? 9.930 3.222 -14.946 1.00 87.75 100 GLY A O 1
ATOM 679 N N . VAL A 1 101 ? 10.309 4.821 -13.401 1.00 90.50 101 VAL A N 1
ATOM 680 C CA . VAL A 1 101 ? 11.774 4.768 -13.507 1.00 90.50 101 VAL A CA 1
ATOM 681 C C . VAL A 1 101 ? 12.280 3.722 -12.522 1.00 90.50 101 VAL A C 1
ATOM 683 O O . VAL A 1 101 ? 12.209 3.904 -11.306 1.00 90.50 101 VAL A O 1
ATOM 686 N N . LEU A 1 102 ? 12.776 2.607 -13.055 1.00 86.50 102 LEU A N 1
ATOM 687 C CA . LEU A 1 102 ? 13.419 1.562 -12.268 1.00 86.50 102 LEU A CA 1
ATOM 688 C C . LEU A 1 102 ? 14.845 1.993 -11.904 1.00 86.50 102 LEU A C 1
ATOM 690 O O . LEU A 1 102 ? 15.644 2.303 -12.786 1.00 86.50 102 LEU A O 1
ATOM 694 N N . VAL A 1 103 ? 15.147 1.996 -10.608 1.00 84.25 103 VAL A N 1
ATOM 695 C CA . VAL A 1 103 ? 16.466 2.290 -10.045 1.00 84.25 103 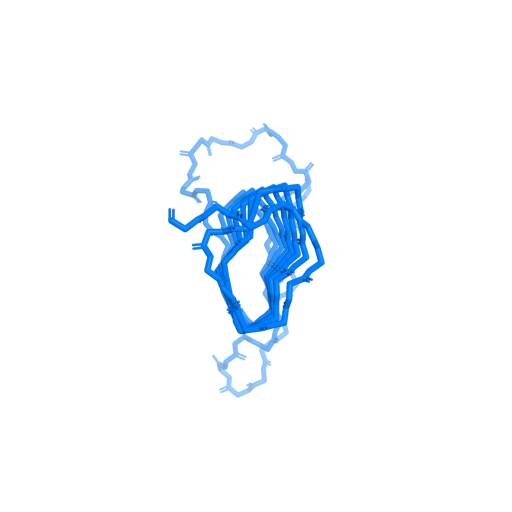VAL A CA 1
ATOM 696 C C . VAL A 1 103 ? 16.944 1.018 -9.338 1.00 84.25 103 VAL A C 1
ATOM 698 O O . VAL A 1 103 ? 16.374 0.649 -8.313 1.00 84.25 103 VAL A O 1
ATOM 701 N N . LEU A 1 104 ? 17.924 0.330 -9.937 1.00 73.81 104 LEU A N 1
ATOM 702 C CA . LEU A 1 104 ? 18.536 -0.919 -9.451 1.00 73.81 104 LEU A CA 1
ATOM 703 C C . LEU A 1 104 ? 19.864 -0.655 -8.736 1.00 73.81 104 LEU A C 1
ATOM 705 O O . LEU A 1 104 ? 20.608 0.234 -9.210 1.00 73.81 104 LEU A O 1
#

Secondary structure (DSSP, 8-state):
-B---EEEETTEEEEE---B--TTS-----EEEEEEEEEEEEEEEEEEEEEEESSEEEEEEEESSEEEEEEEESSEEEEEEEESSEEEEEEEEE-SEEEEEE--

pLDDT: mean 75.7, std 20.99, range [28.5, 95.62]

Foldseek 3Di:
DFPQPQPDDPNARQDGERDPPDPPDPDDPQEFEHQDTETQDYEHCDYEHCHGEHQHYEHQHFEHCDTEHQDFEHQDYEHCEYEHQDYEHQEYDYYVHYNHDYDD